Protein AF-A0A2N2M636-F1 (afdb_monomer)

Structure (mmCIF, N/CA/C/O backbone):
data_AF-A0A2N2M636-F1
#
_entry.id   AF-A0A2N2M636-F1
#
loop_
_atom_site.group_PDB
_atom_site.id
_atom_site.type_symbol
_atom_site.label_atom_id
_atom_site.label_alt_id
_atom_site.label_comp_id
_atom_site.label_asym_id
_atom_site.label_entity_id
_atom_site.label_seq_id
_atom_site.pdbx_PDB_ins_code
_atom_site.Cartn_x
_atom_site.Cartn_y
_atom_site.Cartn_z
_atom_site.occupancy
_atom_site.B_iso_or_equiv
_atom_site.auth_seq_id
_atom_site.auth_comp_id
_atom_site.auth_asym_id
_atom_site.auth_atom_id
_atom_site.pdbx_PDB_model_num
ATOM 1 N N . MET A 1 1 ? 32.074 10.526 -35.998 1.00 48.22 1 MET A N 1
ATOM 2 C CA . MET A 1 1 ? 30.839 9.702 -35.978 1.00 48.22 1 MET A CA 1
ATOM 3 C C . MET A 1 1 ? 30.693 8.798 -34.747 1.00 48.22 1 MET A C 1
ATOM 5 O O . MET A 1 1 ? 29.580 8.372 -34.497 1.00 48.22 1 MET A O 1
ATOM 9 N N . GLN A 1 2 ? 31.734 8.527 -33.945 1.00 46.09 2 GLN A N 1
ATOM 10 C CA . GLN A 1 2 ? 31.610 7.612 -32.794 1.00 46.09 2 GLN A CA 1
ATOM 11 C C . GLN A 1 2 ? 30.911 8.206 -31.555 1.00 46.09 2 GLN A C 1
ATOM 13 O O . GLN A 1 2 ? 30.171 7.500 -30.879 1.00 46.09 2 GLN A O 1
ATOM 18 N N . ILE A 1 3 ? 31.059 9.510 -31.294 1.00 54.12 3 ILE A N 1
ATOM 19 C CA . ILE A 1 3 ? 30.469 10.174 -30.113 1.00 54.12 3 ILE A CA 1
ATOM 20 C C . ILE A 1 3 ? 28.929 10.144 -30.138 1.00 54.12 3 ILE A C 1
ATOM 22 O O . ILE A 1 3 ? 28.299 9.946 -29.102 1.00 54.12 3 ILE A O 1
ATOM 26 N N . LYS A 1 4 ? 28.312 10.258 -31.325 1.00 50.38 4 LYS A N 1
ATOM 27 C CA . LYS A 1 4 ? 26.848 10.180 -31.482 1.00 50.38 4 LYS A CA 1
ATOM 28 C C . LYS A 1 4 ? 26.277 8.828 -31.033 1.00 50.38 4 LYS A C 1
ATOM 30 O O . LYS A 1 4 ? 25.203 8.802 -30.443 1.00 50.38 4 LYS A O 1
ATOM 35 N N . ASN A 1 5 ? 27.004 7.731 -31.254 1.00 52.25 5 ASN A N 1
ATOM 36 C CA . ASN A 1 5 ? 26.542 6.389 -30.890 1.00 52.25 5 ASN A CA 1
ATOM 37 C C . ASN A 1 5 ? 26.665 6.123 -29.380 1.00 52.25 5 ASN A C 1
ATOM 39 O O . ASN A 1 5 ? 25.846 5.400 -28.822 1.00 52.25 5 ASN A O 1
ATOM 43 N N . ILE A 1 6 ? 27.641 6.746 -28.707 1.00 56.00 6 ILE A N 1
ATOM 44 C CA . ILE A 1 6 ? 27.835 6.624 -27.252 1.00 56.00 6 ILE A CA 1
ATOM 45 C C . ILE A 1 6 ? 26.725 7.364 -26.493 1.00 56.00 6 ILE A C 1
ATOM 47 O O . ILE A 1 6 ? 26.160 6.823 -25.546 1.00 56.00 6 ILE A O 1
ATOM 51 N N . ILE A 1 7 ? 26.357 8.569 -26.939 1.00 56.50 7 ILE A N 1
ATOM 52 C CA . ILE A 1 7 ? 25.281 9.356 -26.310 1.00 56.50 7 ILE A CA 1
ATOM 53 C C . ILE A 1 7 ? 23.932 8.634 -26.438 1.00 56.50 7 ILE A C 1
ATOM 55 O O . ILE A 1 7 ? 23.158 8.596 -25.482 1.00 56.50 7 ILE A O 1
ATOM 59 N N . LEU A 1 8 ? 23.675 8.009 -27.592 1.00 53.75 8 LEU A N 1
ATOM 60 C CA . LEU A 1 8 ? 22.457 7.231 -27.817 1.00 53.75 8 LEU A CA 1
ATOM 61 C C . LEU A 1 8 ? 22.380 6.009 -26.885 1.00 53.75 8 LEU A C 1
ATOM 63 O O . LEU A 1 8 ? 21.320 5.726 -26.339 1.00 53.75 8 LEU A O 1
ATOM 67 N N . ALA A 1 9 ? 23.504 5.324 -26.647 1.00 53.22 9 ALA A N 1
ATOM 68 C CA . ALA A 1 9 ? 23.556 4.175 -25.744 1.00 53.22 9 ALA A CA 1
ATOM 69 C C . ALA A 1 9 ? 23.301 4.563 -24.276 1.00 53.22 9 ALA A C 1
ATOM 71 O O . ALA A 1 9 ? 22.575 3.860 -23.578 1.00 53.22 9 ALA A O 1
ATOM 72 N N . ILE A 1 10 ? 23.829 5.702 -23.813 1.00 54.31 10 ILE A N 1
ATOM 73 C CA . ILE A 1 10 ? 23.616 6.184 -22.436 1.00 54.31 10 ILE A CA 1
ATOM 74 C C . ILE A 1 10 ? 22.138 6.531 -22.198 1.00 54.31 10 ILE A C 1
ATOM 76 O O . ILE A 1 10 ? 21.593 6.194 -21.148 1.00 54.31 10 ILE A O 1
ATOM 80 N N . PHE A 1 11 ? 21.467 7.126 -23.189 1.00 50.88 11 PHE A N 1
ATOM 81 C CA . PHE A 1 11 ? 20.037 7.447 -23.111 1.00 50.88 11 PHE A CA 1
ATOM 82 C C . PHE A 1 11 ? 19.135 6.206 -23.032 1.00 50.88 11 PHE A C 1
ATOM 84 O O . PHE A 1 11 ? 18.064 6.265 -22.441 1.00 50.88 11 PHE A O 1
ATOM 91 N N . ILE A 1 12 ? 19.551 5.073 -23.604 1.00 49.81 12 ILE A N 1
ATOM 92 C CA . ILE A 1 12 ? 18.768 3.827 -23.559 1.00 49.81 12 ILE A CA 1
ATOM 93 C C . ILE A 1 12 ? 18.891 3.154 -22.182 1.00 49.81 12 ILE A C 1
ATOM 95 O O . ILE A 1 12 ? 17.930 2.557 -21.697 1.00 49.81 12 ILE A O 1
ATOM 99 N N . VAL A 1 13 ? 20.044 3.280 -21.514 1.00 50.84 13 VAL A N 1
ATOM 100 C CA . VAL A 1 13 ? 20.283 2.659 -20.198 1.00 50.84 13 VAL A CA 1
ATOM 101 C C . VAL A 1 13 ? 19.556 3.403 -19.069 1.00 50.84 13 VAL A C 1
ATOM 103 O O . VAL A 1 13 ? 19.111 2.773 -18.111 1.00 50.84 13 VAL A O 1
ATOM 106 N N . THR A 1 14 ? 19.367 4.721 -19.181 1.00 48.72 14 THR A N 1
ATOM 107 C CA . THR A 1 14 ? 18.682 5.518 -18.146 1.00 48.72 14 THR A CA 1
ATOM 108 C C . THR A 1 14 ? 17.166 5.305 -18.101 1.00 48.72 14 THR A C 1
ATOM 110 O O . THR A 1 14 ? 16.564 5.489 -17.046 1.00 48.72 14 THR A O 1
ATOM 113 N N . VAL A 1 15 ? 16.537 4.859 -19.194 1.00 48.41 15 VAL A N 1
ATOM 114 C CA . VAL A 1 15 ? 15.072 4.668 -19.269 1.00 48.41 15 VAL A CA 1
ATOM 115 C C . VAL A 1 15 ? 14.598 3.387 -18.554 1.00 48.41 15 VAL A C 1
ATOM 117 O O . VAL A 1 15 ? 13.416 3.246 -18.256 1.00 48.41 15 VAL A O 1
ATOM 120 N N . LEU A 1 16 ? 15.499 2.457 -18.213 1.00 49.41 16 LEU A N 1
ATOM 121 C CA . LEU A 1 16 ? 15.142 1.122 -17.699 1.00 49.41 16 LEU A CA 1
ATOM 122 C C . LEU A 1 16 ? 15.233 0.947 -16.174 1.00 49.41 16 LEU A C 1
ATOM 124 O O . LEU A 1 16 ? 15.007 -0.157 -15.674 1.00 49.41 16 LEU A O 1
ATOM 128 N N . VAL A 1 17 ? 15.550 1.998 -15.414 1.00 52.66 17 VAL A N 1
ATOM 129 C CA . VAL A 1 17 ? 15.716 1.898 -13.952 1.00 52.66 17 VAL A CA 1
ATOM 130 C C . VAL A 1 17 ? 14.880 2.952 -13.228 1.00 52.66 17 VAL A C 1
ATOM 132 O O . VAL A 1 17 ? 15.373 3.710 -12.402 1.00 52.66 17 VAL A O 1
ATOM 135 N N . GLY A 1 18 ? 13.580 3.004 -13.515 1.00 58.69 18 GLY A N 1
ATOM 136 C CA . GLY A 1 18 ? 12.647 3.557 -12.535 1.00 58.69 18 GLY A CA 1
ATOM 137 C C . GLY A 1 18 ? 12.516 2.550 -11.395 1.00 58.69 18 GLY A C 1
ATOM 138 O O . GLY A 1 18 ? 12.230 1.389 -11.661 1.00 58.69 18 GLY A O 1
ATOM 139 N N . CYS A 1 19 ? 12.733 2.927 -10.139 1.00 67.56 19 CYS A N 1
ATOM 140 C CA . CYS A 1 19 ? 12.278 2.121 -9.002 1.00 67.56 19 CYS A CA 1
ATOM 141 C C . CYS A 1 19 ? 10.856 2.569 -8.654 1.00 67.56 19 CYS A C 1
ATOM 143 O O . CYS A 1 19 ? 10.612 3.763 -8.503 1.00 67.56 19 CYS A O 1
ATOM 145 N N . ALA A 1 20 ? 9.918 1.629 -8.556 1.00 71.56 20 ALA A N 1
ATOM 146 C CA . ALA A 1 20 ? 8.584 1.901 -8.039 1.00 71.56 20 ALA A CA 1
ATOM 147 C C . ALA A 1 20 ? 8.587 1.633 -6.535 1.00 71.56 20 ALA A C 1
ATOM 149 O O . ALA A 1 20 ? 9.089 0.600 -6.079 1.00 71.56 20 ALA A O 1
ATOM 150 N N . HIS A 1 21 ? 8.029 2.570 -5.777 1.00 79.25 21 HIS A N 1
ATOM 151 C CA . HIS A 1 21 ? 7.848 2.456 -4.338 1.00 79.25 21 HIS A CA 1
ATOM 152 C C . HIS A 1 21 ? 6.401 2.812 -4.006 1.00 79.25 21 HIS A C 1
ATOM 154 O O . HIS A 1 21 ? 5.930 3.898 -4.339 1.00 79.25 21 HIS A O 1
ATOM 1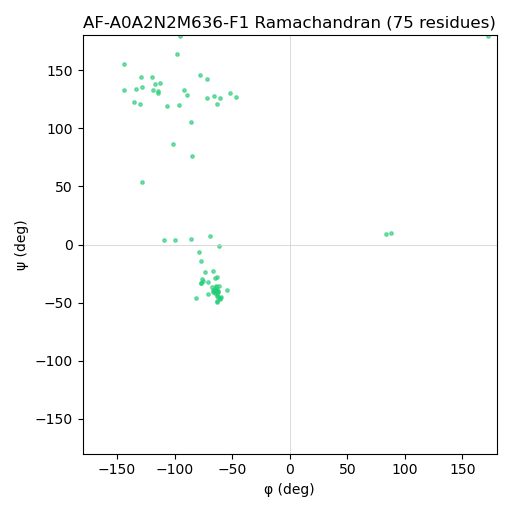60 N N . TYR A 1 22 ? 5.690 1.866 -3.404 1.00 81.31 22 TYR A N 1
ATOM 161 C CA . TYR A 1 22 ? 4.335 2.032 -2.903 1.00 81.31 22 TYR A CA 1
ATOM 162 C C . TYR A 1 22 ? 4.377 1.895 -1.392 1.00 81.31 22 TYR A C 1
ATOM 164 O O . TYR A 1 22 ? 4.924 0.923 -0.874 1.00 81.31 22 TYR A O 1
ATOM 172 N N . LYS A 1 23 ? 3.779 2.844 -0.678 1.00 84.88 23 LYS A N 1
ATOM 173 C CA . LYS A 1 23 ? 3.673 2.801 0.776 1.00 84.88 23 LYS A CA 1
ATOM 174 C C .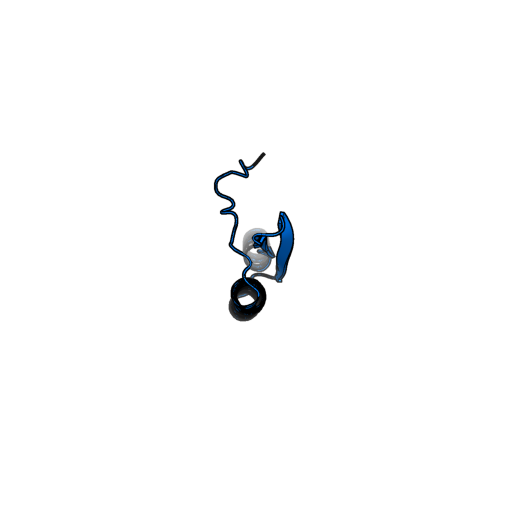 LYS A 1 23 ? 2.347 3.389 1.212 1.00 84.88 23 LYS A C 1
ATOM 176 O O . LYS A 1 23 ? 1.965 4.466 0.764 1.00 84.88 23 LYS A O 1
ATOM 181 N N . THR A 1 24 ? 1.661 2.697 2.106 1.00 85.88 24 THR A N 1
ATOM 182 C CA . THR A 1 24 ? 0.485 3.219 2.793 1.00 85.88 24 THR A CA 1
ATOM 183 C C . THR A 1 24 ? 0.460 2.717 4.225 1.00 85.88 24 THR A C 1
ATOM 185 O O . THR A 1 24 ? 1.047 1.685 4.556 1.00 85.88 24 THR A O 1
ATOM 188 N N . THR A 1 25 ? -0.207 3.472 5.085 1.00 88.50 25 THR A N 1
ATOM 189 C CA . THR A 1 25 ? -0.470 3.065 6.461 1.00 88.50 25 THR A CA 1
ATOM 190 C C . THR A 1 25 ? -1.970 2.853 6.601 1.00 88.50 25 THR A C 1
ATOM 192 O O . THR A 1 25 ? -2.771 3.624 6.072 1.00 88.50 25 THR A O 1
ATOM 195 N N . LEU A 1 26 ? -2.360 1.803 7.308 1.00 88.62 26 LEU A N 1
ATOM 196 C CA . LEU A 1 26 ? -3.736 1.540 7.681 1.00 88.62 26 LEU A CA 1
ATOM 197 C C . LEU A 1 26 ? -3.854 1.514 9.200 1.00 88.62 26 LEU A C 1
ATOM 199 O O . LEU A 1 26 ? -2.940 1.062 9.887 1.00 88.62 26 LEU A O 1
ATOM 203 N N . ILE A 1 27 ? -4.973 2.012 9.719 1.00 89.50 27 ILE A N 1
ATOM 204 C CA . ILE A 1 27 ? -5.251 2.089 11.155 1.00 89.50 27 ILE A CA 1
ATOM 205 C C . ILE A 1 27 ? -6.614 1.455 11.434 1.00 89.50 27 ILE A C 1
ATOM 207 O O . ILE A 1 27 ? -7.567 1.698 10.690 1.00 89.50 27 ILE A O 1
ATOM 211 N N . ASN A 1 28 ? -6.716 0.628 12.473 1.00 89.62 28 ASN A N 1
ATOM 212 C CA . ASN A 1 28 ? -7.990 0.047 12.907 1.00 89.62 28 ASN A CA 1
ATOM 213 C C . ASN A 1 28 ? -8.648 0.856 14.043 1.00 89.62 28 ASN A C 1
ATOM 215 O O . ASN A 1 28 ? -8.130 1.876 14.498 1.00 89.62 28 ASN A O 1
ATOM 219 N N . ALA A 1 29 ? -9.818 0.408 14.502 1.00 86.69 29 ALA A N 1
ATOM 220 C CA . ALA A 1 29 ? -10.565 1.075 15.571 1.00 86.69 29 ALA A CA 1
ATOM 221 C C . ALA A 1 29 ? -9.863 1.018 16.943 1.00 86.69 29 ALA A C 1
ATOM 223 O O . ALA A 1 29 ? -10.114 1.881 17.780 1.00 86.69 29 ALA A O 1
ATOM 224 N N . GLN A 1 30 ? -8.974 0.042 17.165 1.00 89.12 30 GLN A N 1
ATOM 225 C CA . GLN A 1 30 ? -8.132 -0.047 18.363 1.00 89.12 30 GLN A CA 1
ATOM 226 C C . GLN A 1 30 ? -6.912 0.892 18.318 1.00 89.12 30 GLN A C 1
ATOM 228 O O . GLN A 1 30 ? -6.200 1.016 19.313 1.00 89.12 30 GLN A O 1
ATOM 233 N N . GLY A 1 31 ? -6.663 1.566 17.190 1.00 85.56 31 GLY A N 1
ATOM 234 C CA . GLY A 1 31 ? -5.496 2.429 17.000 1.00 85.56 31 GLY A CA 1
ATOM 235 C C . GLY A 1 31 ? -4.225 1.680 16.583 1.00 85.56 31 GLY A C 1
ATOM 236 O O . GLY A 1 31 ? -3.152 2.286 16.528 1.00 85.56 31 GLY A O 1
ATOM 237 N N . GLU A 1 32 ? -4.325 0.391 16.259 1.00 89.12 32 GLU A N 1
ATOM 238 C CA . GLU A 1 32 ? -3.213 -0.399 15.733 1.00 89.12 32 GLU A CA 1
ATOM 239 C C . GLU A 1 32 ? -2.904 0.029 14.299 1.00 89.12 32 GLU A C 1
ATOM 241 O O . GLU A 1 32 ? -3.808 0.326 13.513 1.00 89.12 32 GLU A O 1
ATOM 246 N N . LYS A 1 33 ? -1.614 0.058 13.954 1.00 89.06 33 LYS A N 1
ATOM 247 C CA . LYS A 1 33 ? -1.128 0.520 12.653 1.00 89.06 33 LYS A CA 1
ATOM 248 C C . LYS A 1 33 ? -0.500 -0.631 11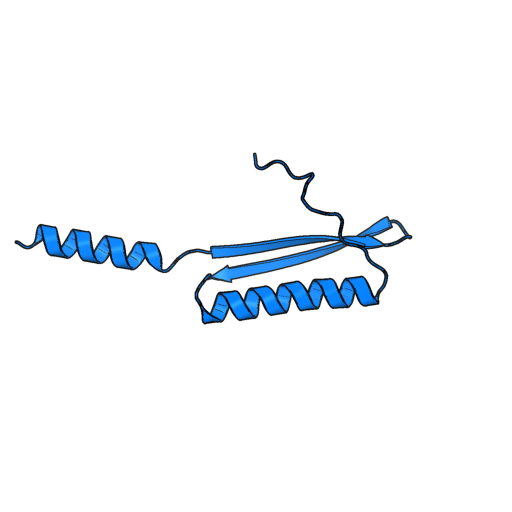.885 1.00 89.06 33 LYS A C 1
ATOM 250 O O . LYS A 1 33 ? 0.365 -1.325 12.409 1.00 89.06 33 LYS A O 1
ATOM 255 N N . VAL A 1 34 ? -0.875 -0.766 10.621 1.00 87.81 34 VAL A N 1
ATOM 256 C CA . VAL A 1 34 ? -0.253 -1.682 9.664 1.00 87.81 34 VAL A CA 1
ATOM 257 C C . VAL A 1 34 ? 0.314 -0.859 8.521 1.00 87.81 34 VAL A C 1
ATOM 259 O O . VAL A 1 34 ? -0.351 0.030 7.998 1.00 87.81 34 VAL A O 1
ATOM 262 N N . ILE A 1 35 ? 1.554 -1.139 8.135 1.00 89.25 35 ILE A N 1
ATOM 263 C CA . ILE A 1 35 ? 2.210 -0.477 7.009 1.00 89.25 35 ILE A CA 1
ATOM 264 C C . ILE A 1 35 ? 2.274 -1.482 5.865 1.00 89.25 35 ILE A C 1
ATOM 266 O O . ILE A 1 35 ? 2.895 -2.533 5.996 1.00 89.25 35 ILE A O 1
ATOM 270 N N . CYS A 1 36 ? 1.640 -1.143 4.747 1.00 85.56 36 CYS A N 1
ATOM 271 C CA . CYS A 1 36 ? 1.791 -1.870 3.496 1.00 85.56 36 CYS A CA 1
ATOM 272 C C . CYS A 1 36 ? 2.837 -1.148 2.653 1.00 85.56 36 CYS A C 1
ATOM 274 O O . CYS A 1 36 ? 2.663 0.026 2.330 1.00 85.56 36 CYS A O 1
ATOM 276 N N . GLU A 1 37 ? 3.925 -1.834 2.313 1.00 84.44 37 GLU A N 1
ATOM 277 C CA . GLU A 1 37 ? 5.019 -1.289 1.511 1.00 84.44 37 GLU A CA 1
ATOM 278 C C . GLU A 1 37 ? 5.414 -2.295 0.424 1.00 84.44 37 GLU A C 1
ATOM 280 O O . GLU A 1 37 ? 5.550 -3.487 0.694 1.00 84.44 37 GLU A O 1
ATOM 285 N N . ALA A 1 38 ? 5.581 -1.820 -0.807 1.00 81.75 38 ALA A N 1
ATOM 286 C CA . ALA A 1 38 ? 6.081 -2.607 -1.926 1.00 81.75 38 ALA A CA 1
ATOM 287 C C . ALA A 1 38 ? 7.118 -1.785 -2.689 1.00 81.75 38 ALA A C 1
ATOM 289 O O . ALA A 1 38 ? 6.829 -0.686 -3.162 1.00 81.75 38 ALA A O 1
ATOM 290 N N . ASN A 1 39 ? 8.329 -2.320 -2.820 1.00 78.69 39 ASN A N 1
ATOM 291 C CA . ASN A 1 39 ? 9.429 -1.666 -3.512 1.00 78.69 39 ASN A CA 1
ATOM 292 C C . ASN A 1 39 ? 10.056 -2.604 -4.547 1.00 78.69 39 ASN A C 1
ATOM 294 O O . ASN A 1 39 ? 10.131 -3.817 -4.364 1.00 78.69 39 ASN A O 1
ATOM 298 N N . GLY A 1 40 ? 10.484 -2.056 -5.678 1.00 73.69 40 GLY A N 1
ATOM 299 C CA . GLY A 1 40 ? 11.169 -2.856 -6.685 1.00 73.69 40 GLY A CA 1
ATOM 300 C C . GLY A 1 40 ? 11.415 -2.111 -7.986 1.00 73.69 40 GLY A C 1
ATOM 301 O O . GLY A 1 40 ? 11.054 -0.946 -8.148 1.00 73.69 40 GLY A O 1
ATOM 302 N N . LYS A 1 41 ? 12.052 -2.794 -8.940 1.00 68.38 41 LYS A N 1
ATOM 303 C CA . LYS A 1 41 ? 12.289 -2.229 -10.273 1.00 68.38 41 LYS A CA 1
ATOM 304 C C . LYS A 1 41 ? 10.954 -2.030 -10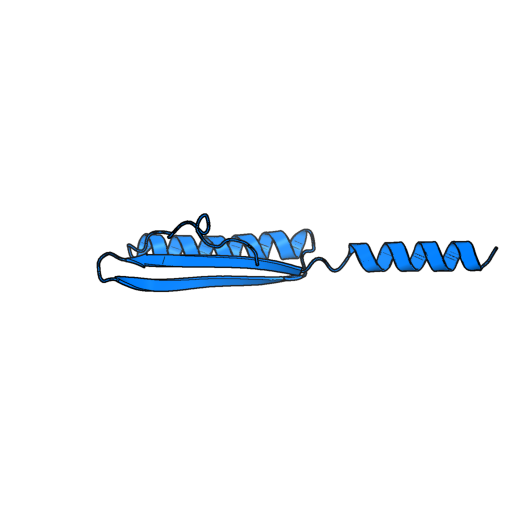.993 1.00 68.38 41 LYS A C 1
ATOM 306 O O . LYS A 1 41 ? 10.169 -2.966 -11.113 1.00 68.38 41 LYS A O 1
ATOM 311 N N . SER A 1 42 ? 10.722 -0.831 -11.504 1.00 62.06 42 SER A N 1
ATOM 312 C CA . SER A 1 42 ? 9.571 -0.439 -12.318 1.00 62.06 42 SER A CA 1
ATOM 313 C C . SER A 1 42 ? 9.842 -0.783 -13.786 1.00 62.06 42 SER A C 1
ATOM 315 O O . SER A 1 42 ? 10.206 0.061 -14.599 1.00 62.06 42 SER A O 1
ATOM 317 N N . GLY A 1 43 ? 9.738 -2.068 -14.113 1.00 62.41 43 GLY A N 1
ATOM 318 C CA . GLY A 1 43 ? 9.540 -2.547 -15.481 1.00 62.41 43 GLY A CA 1
ATOM 319 C C . GLY A 1 43 ? 8.056 -2.842 -15.706 1.00 62.41 43 GLY A C 1
ATOM 320 O O . GLY A 1 43 ? 7.307 -2.977 -14.744 1.00 62.41 43 GLY A O 1
ATOM 321 N N . ALA A 1 44 ? 7.605 -2.982 -16.956 1.00 59.69 44 ALA A N 1
ATOM 322 C CA . ALA A 1 44 ? 6.182 -3.205 -17.257 1.00 59.69 44 ALA A CA 1
ATOM 323 C C . ALA A 1 44 ? 5.580 -4.423 -16.517 1.00 59.69 44 ALA 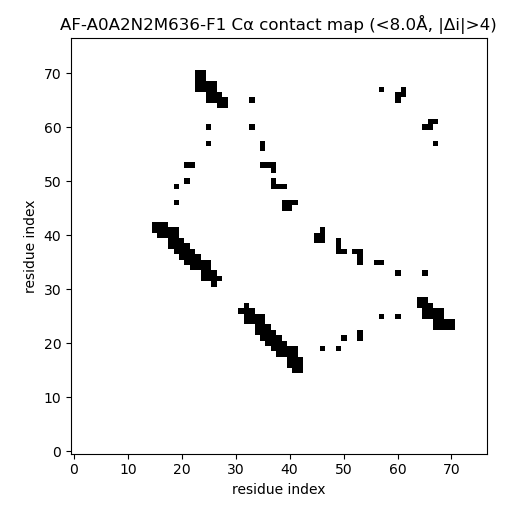A C 1
ATOM 325 O O . ALA A 1 44 ? 4.463 -4.360 -16.011 1.00 59.69 44 ALA A O 1
ATOM 326 N N . ILE A 1 45 ? 6.348 -5.511 -16.400 1.00 61.47 45 ILE A N 1
ATOM 327 C CA . ILE A 1 45 ? 5.926 -6.750 -15.727 1.00 61.47 45 ILE A CA 1
ATOM 328 C C . ILE A 1 45 ? 6.087 -6.632 -14.205 1.00 61.47 45 ILE A C 1
ATOM 330 O O . ILE A 1 45 ? 5.183 -6.961 -13.440 1.00 61.47 45 ILE A O 1
ATOM 334 N N . SER A 1 46 ? 7.233 -6.128 -13.744 1.00 67.75 46 SER A N 1
ATOM 335 C CA . SER A 1 46 ? 7.524 -6.026 -12.313 1.00 67.75 46 SER A CA 1
ATOM 336 C C . SER A 1 46 ? 6.686 -4.950 -11.619 1.00 67.75 46 SER A C 1
ATOM 338 O O . SER A 1 46 ? 6.276 -5.156 -10.484 1.00 67.75 46 SER A O 1
ATOM 340 N N . GLY A 1 47 ? 6.338 -3.858 -12.302 1.00 72.19 47 GLY A N 1
ATOM 341 C CA . GLY A 1 47 ? 5.418 -2.833 -11.806 1.00 72.19 47 GLY A CA 1
ATOM 342 C C . GLY A 1 47 ? 4.001 -3.366 -11.576 1.00 72.19 47 GLY A C 1
ATOM 343 O O . GLY A 1 47 ? 3.389 -3.047 -10.559 1.00 72.19 47 GLY A O 1
ATOM 344 N N . TYR A 1 48 ? 3.502 -4.236 -12.464 1.00 74.62 48 TYR A N 1
ATOM 345 C CA . TYR A 1 48 ? 2.194 -4.880 -12.295 1.00 74.62 48 TYR A CA 1
ATOM 346 C C . TYR A 1 48 ? 2.154 -5.767 -11.044 1.00 74.62 48 TYR A C 1
ATOM 348 O O . TYR A 1 48 ? 1.262 -5.614 -10.210 1.00 74.62 48 TYR A O 1
ATOM 356 N N . HIS A 1 49 ? 3.151 -6.638 -10.866 1.00 78.06 49 HIS A N 1
ATOM 357 C CA . HIS A 1 49 ? 3.226 -7.508 -9.688 1.00 78.06 49 HIS A CA 1
ATOM 358 C C . HIS A 1 49 ? 3.485 -6.738 -8.389 1.00 78.06 49 HIS A C 1
ATOM 360 O O . HIS A 1 49 ? 2.907 -7.080 -7.359 1.00 78.06 49 HIS A O 1
ATOM 366 N N . LEU A 1 50 ? 4.293 -5.671 -8.430 1.00 80.81 50 LEU A N 1
ATOM 367 C CA . LEU A 1 50 ? 4.491 -4.778 -7.284 1.00 80.81 50 LEU A CA 1
ATOM 368 C C . LEU A 1 50 ? 3.171 -4.146 -6.846 1.00 80.81 50 LEU A C 1
ATOM 370 O O . LEU A 1 50 ? 2.852 -4.141 -5.657 1.00 80.81 50 LEU A O 1
ATOM 374 N N . ARG A 1 51 ? 2.374 -3.670 -7.808 1.00 82.81 51 ARG A N 1
ATOM 375 C CA . ARG A 1 51 ? 1.067 -3.079 -7.526 1.00 82.81 51 ARG A CA 1
ATOM 376 C C . ARG A 1 51 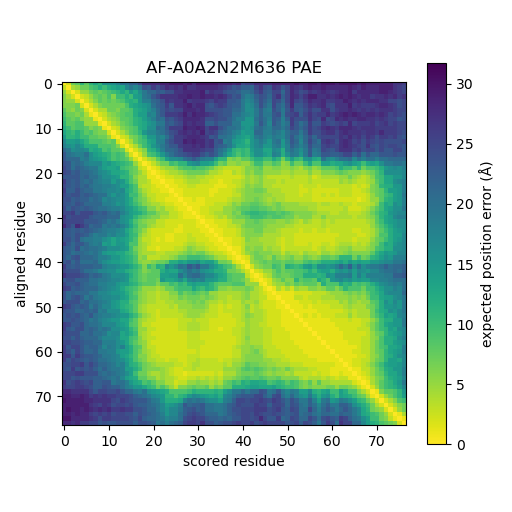? 0.075 -4.111 -6.995 1.00 82.81 51 ARG A C 1
ATOM 378 O O . ARG A 1 51 ? -0.614 -3.823 -6.025 1.00 82.81 51 ARG A O 1
ATOM 385 N N . GLN A 1 52 ? 0.056 -5.321 -7.554 1.00 86.38 52 GLN A N 1
ATOM 386 C CA . GLN A 1 52 ? -0.777 -6.411 -7.035 1.00 86.38 52 GLN A CA 1
ATOM 387 C C . GLN A 1 52 ? -0.405 -6.808 -5.604 1.00 86.38 52 GLN A C 1
ATOM 389 O O . GLN A 1 52 ? -1.293 -6.970 -4.773 1.00 86.38 52 GLN A O 1
ATOM 394 N N . GLY A 1 53 ? 0.888 -6.948 -5.295 1.00 85.81 53 GLY A N 1
ATOM 395 C CA . GLY A 1 53 ? 1.346 -7.262 -3.939 1.00 85.81 53 GLY A CA 1
ATOM 396 C C . GLY A 1 53 ? 0.965 -6.170 -2.937 1.00 85.81 53 GLY A C 1
ATOM 397 O O . GLY A 1 53 ? 0.493 -6.464 -1.838 1.00 85.81 53 GLY A O 1
ATOM 398 N N . PHE A 1 54 ? 1.089 -4.906 -3.347 1.00 88.00 54 PHE A N 1
ATOM 399 C CA . PHE A 1 54 ? 0.660 -3.757 -2.555 1.00 88.00 54 PHE A CA 1
ATOM 400 C C . PHE A 1 54 ? -0.857 -3.751 -2.300 1.00 88.00 54 PHE A C 1
ATOM 402 O O . PHE A 1 54 ? -1.293 -3.635 -1.153 1.00 88.00 54 PHE A O 1
ATOM 409 N N . GLU A 1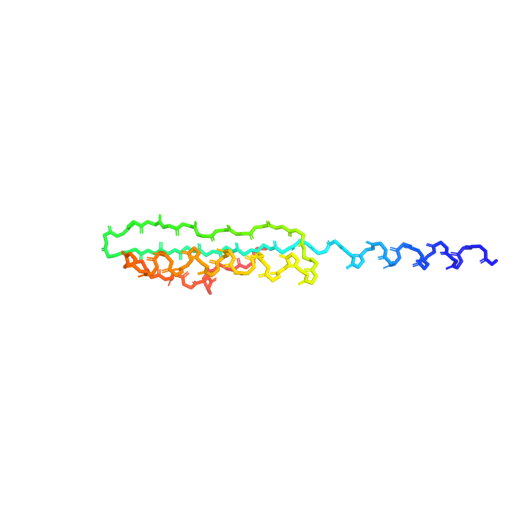 55 ? -1.667 -3.942 -3.344 1.00 89.00 55 GLU A N 1
ATOM 410 C CA . GLU A 1 55 ? -3.129 -4.020 -3.236 1.00 89.00 55 GLU A CA 1
ATOM 411 C C . GLU A 1 55 ? -3.581 -5.228 -2.400 1.00 89.00 55 GLU A C 1
ATOM 413 O O . GLU A 1 55 ? -4.518 -5.111 -1.612 1.00 89.00 55 GLU A O 1
ATOM 418 N N . ALA A 1 56 ? -2.895 -6.371 -2.500 1.00 91.31 56 ALA A N 1
ATOM 419 C CA . ALA A 1 56 ? -3.175 -7.550 -1.682 1.00 91.31 56 ALA A CA 1
ATOM 420 C C . ALA A 1 56 ? -2.949 -7.277 -0.187 1.00 91.31 56 ALA A C 1
ATOM 422 O O . ALA A 1 56 ? -3.791 -7.651 0.631 1.00 91.31 56 ALA A O 1
ATOM 423 N N . CYS A 1 57 ? -1.869 -6.572 0.169 1.00 88.56 57 CYS A N 1
ATOM 424 C CA . CYS A 1 57 ? -1.623 -6.146 1.548 1.00 88.56 57 CYS A CA 1
ATOM 425 C C . CYS A 1 57 ? -2.743 -5.228 2.060 1.00 88.56 57 CYS A C 1
ATOM 427 O O . CYS A 1 57 ? -3.292 -5.460 3.139 1.00 88.56 57 CYS A O 1
ATOM 429 N N . ILE A 1 58 ? -3.136 -4.228 1.263 1.00 90.94 58 ILE A N 1
ATOM 430 C CA . ILE A 1 58 ? -4.226 -3.304 1.610 1.00 90.94 58 ILE A CA 1
ATOM 431 C C . ILE A 1 58 ? -5.540 -4.059 1.806 1.00 90.94 58 ILE A C 1
ATOM 433 O O . ILE A 1 58 ? -6.246 -3.817 2.783 1.00 90.94 58 ILE A O 1
ATOM 437 N N . ASN A 1 59 ? -5.876 -4.975 0.900 1.00 92.19 59 ASN A N 1
ATOM 438 C CA . ASN A 1 59 ? -7.116 -5.742 0.967 1.00 92.19 59 ASN A CA 1
ATOM 439 C C . ASN A 1 59 ? -7.144 -6.679 2.177 1.00 92.19 59 ASN A C 1
ATOM 441 O O . ASN A 1 59 ? -8.172 -6.764 2.847 1.00 9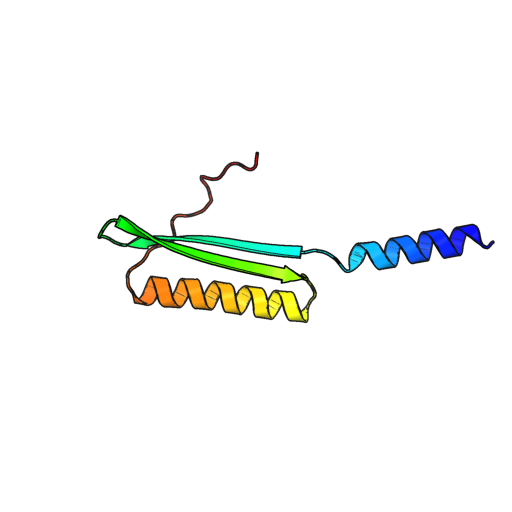2.19 59 ASN A O 1
ATOM 445 N N . ALA A 1 60 ? -6.021 -7.325 2.505 1.00 91.44 60 ALA A N 1
ATOM 446 C CA . ALA A 1 60 ? -5.903 -8.146 3.707 1.00 91.44 60 ALA A CA 1
ATOM 447 C C . ALA A 1 60 ? -6.083 -7.308 4.982 1.00 91.44 60 ALA A C 1
ATOM 449 O O . ALA A 1 60 ? -6.841 -7.691 5.872 1.00 91.44 60 ALA A O 1
ATOM 450 N N . ALA A 1 61 ? -5.455 -6.132 5.048 1.00 89.69 61 ALA A N 1
ATOM 451 C CA . ALA A 1 61 ? -5.614 -5.215 6.172 1.00 89.69 61 ALA A CA 1
ATOM 452 C C . ALA A 1 61 ? -7.058 -4.678 6.271 1.00 89.69 61 ALA A C 1
ATOM 454 O O . ALA A 1 61 ? -7.643 -4.664 7.353 1.00 89.69 61 ALA A O 1
ATOM 455 N N . LYS A 1 62 ? -7.691 -4.321 5.147 1.00 89.88 62 LYS A N 1
ATOM 456 C CA . LYS A 1 62 ? -9.106 -3.908 5.110 1.00 89.88 62 LYS A CA 1
ATOM 457 C C . LYS A 1 62 ? -10.052 -5.017 5.565 1.00 89.88 62 LYS A C 1
ATOM 459 O O . LYS A 1 62 ? -10.984 -4.735 6.315 1.00 89.88 62 LYS A O 1
ATOM 464 N N . ALA A 1 63 ? -9.796 -6.268 5.181 1.00 91.94 63 ALA A N 1
ATOM 465 C CA . ALA A 1 63 ? -10.571 -7.424 5.637 1.00 91.94 63 ALA A CA 1
ATOM 466 C C . ALA A 1 63 ? -10.475 -7.641 7.158 1.00 91.94 63 ALA A C 1
ATOM 468 O O . ALA A 1 63 ? -11.416 -8.138 7.768 1.00 91.94 63 ALA A O 1
ATOM 469 N N . GLN A 1 64 ? -9.371 -7.215 7.778 1.00 89.12 64 GLN A N 1
ATOM 470 C CA . GLN A 1 64 ? -9.176 -7.232 9.231 1.00 89.12 64 GLN A CA 1
ATOM 471 C C . GLN A 1 64 ? -9.730 -5.981 9.942 1.00 89.12 64 GLN A C 1
ATOM 473 O O . GLN A 1 64 ? -9.568 -5.832 11.149 1.00 89.12 64 GLN A O 1
ATOM 478 N N . GLY A 1 65 ? -10.394 -5.073 9.218 1.00 89.50 65 GLY A N 1
ATOM 479 C CA . GLY A 1 65 ? -10.998 -3.868 9.789 1.00 89.50 65 GLY A CA 1
ATOM 480 C C . GLY A 1 65 ? -10.066 -2.656 9.872 1.00 89.50 65 GLY A C 1
ATOM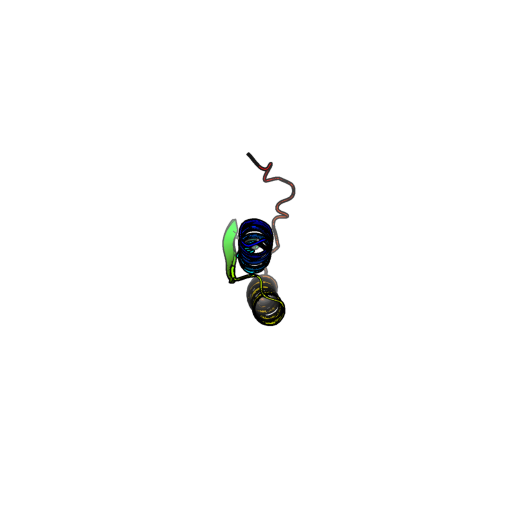 481 O O . GLY A 1 65 ? -10.437 -1.647 10.478 1.00 89.50 65 GLY A O 1
ATOM 482 N N . PHE A 1 66 ? -8.883 -2.707 9.251 1.00 90.75 66 PHE A N 1
ATOM 483 C CA . PHE A 1 66 ? -8.020 -1.535 9.111 1.00 90.75 66 PHE A CA 1
ATOM 484 C C . PHE A 1 66 ? -8.520 -0.618 7.986 1.00 90.75 66 PHE A C 1
ATOM 486 O O . PHE A 1 66 ? -9.027 -1.066 6.957 1.00 90.75 66 PHE A O 1
ATOM 493 N N . LYS A 1 67 ? -8.351 0.692 8.155 1.00 87.38 67 LYS A N 1
ATOM 494 C CA . LYS A 1 67 ? -8.717 1.710 7.161 1.00 87.38 67 LYS A CA 1
ATOM 495 C C . LYS A 1 67 ? -7.475 2.454 6.708 1.00 87.38 67 LYS A C 1
ATOM 497 O O . LYS A 1 67 ? -6.635 2.796 7.534 1.00 87.38 67 LYS A O 1
ATOM 502 N N . GLU A 1 68 ? -7.364 2.714 5.407 1.00 78.19 68 GLU A N 1
ATOM 503 C CA . GLU A 1 68 ? -6.272 3.533 4.876 1.00 78.19 68 GLU A CA 1
ATOM 504 C C . GLU A 1 68 ? -6.329 4.932 5.482 1.00 78.19 68 GLU A C 1
ATOM 506 O O . GLU A 1 68 ? -7.343 5.627 5.388 1.00 78.19 68 GLU A O 1
ATOM 511 N N . VAL A 1 69 ? -5.215 5.357 6.071 1.00 78.25 69 VAL A N 1
ATOM 512 C CA . VAL A 1 69 ? -4.982 6.773 6.326 1.00 78.25 69 VAL A CA 1
ATOM 513 C C . VAL A 1 69 ? -4.360 7.342 5.060 1.00 78.25 69 VAL A C 1
ATOM 515 O O . VAL A 1 69 ? -3.220 7.039 4.720 1.00 78.25 69 VAL A O 1
ATOM 518 N N . SER A 1 70 ? -5.159 8.097 4.304 1.00 56.53 70 SER A N 1
ATOM 519 C CA . SER A 1 70 ? -4.739 8.652 3.017 1.00 56.53 70 SER A CA 1
ATOM 520 C C . SER A 1 70 ? -3.407 9.412 3.162 1.00 56.53 70 SER A C 1
ATOM 522 O O . SER A 1 70 ? -3.303 10.277 4.038 1.00 56.53 70 SER A O 1
ATOM 524 N N . PRO A 1 71 ? -2.399 9.154 2.307 1.00 50.75 71 PRO A N 1
ATOM 525 C CA . PRO A 1 71 ? -1.114 9.854 2.332 1.00 50.75 71 PRO A CA 1
ATOM 526 C C . PRO A 1 71 ? -1.208 11.327 1.904 1.00 50.75 71 PRO A C 1
ATOM 528 O O . PRO A 1 71 ? -0.188 12.000 1.829 1.00 50.75 71 PRO A O 1
ATOM 531 N N . MET A 1 72 ? -2.409 11.877 1.695 1.00 42.06 72 MET A N 1
ATOM 532 C CA . MET A 1 72 ? -2.631 13.294 1.371 1.00 42.06 72 MET A CA 1
ATOM 533 C C . MET A 1 72 ? -2.155 14.274 2.469 1.00 42.06 72 MET A C 1
ATOM 535 O O . MET A 1 72 ? -2.236 15.482 2.284 1.00 42.06 72 MET A O 1
ATOM 539 N N . ASN A 1 73 ? -1.624 13.759 3.585 1.00 39.78 73 ASN A N 1
ATOM 540 C CA . ASN A 1 73 ? -0.962 14.515 4.652 1.00 39.78 73 ASN A CA 1
ATOM 541 C C . ASN A 1 73 ? 0.565 14.322 4.735 1.00 39.78 73 ASN A C 1
ATOM 543 O O . ASN A 1 73 ? 1.193 14.865 5.640 1.00 39.78 73 ASN A O 1
ATOM 547 N N . LEU A 1 74 ? 1.188 13.580 3.818 1.00 41.97 74 LEU A N 1
ATOM 548 C CA . LEU A 1 74 ? 2.646 13.507 3.722 1.00 41.97 74 LEU A CA 1
ATOM 549 C C . LEU A 1 74 ? 3.091 14.401 2.568 1.00 41.97 74 LEU A C 1
ATOM 551 O O . LEU A 1 74 ? 3.209 13.981 1.419 1.00 41.97 74 LEU A O 1
ATOM 555 N N . LYS A 1 75 ? 3.274 15.680 2.911 1.00 29.62 75 LYS A N 1
ATOM 556 C CA . LYS A 1 75 ? 3.995 16.666 2.107 1.00 29.62 75 LYS A CA 1
ATOM 557 C C . LYS A 1 75 ? 5.317 16.025 1.647 1.00 29.62 75 LYS A C 1
ATOM 559 O O . LYS A 1 75 ? 6.035 15.516 2.506 1.00 29.62 75 LYS A O 1
ATOM 564 N N . PRO A 1 76 ? 5.638 16.014 0.345 1.00 35.84 76 PRO A N 1
ATOM 565 C CA . PRO A 1 76 ? 6.987 15.687 -0.088 1.00 35.84 76 PRO A CA 1
ATOM 566 C C . PRO A 1 76 ? 7.912 16.766 0.490 1.00 35.84 76 PRO A C 1
ATOM 568 O O . PRO A 1 76 ? 7.665 17.953 0.257 1.00 35.84 76 PRO A O 1
ATOM 571 N N . GLU A 1 77 ? 8.889 16.369 1.304 1.00 37.38 77 GLU A N 1
ATOM 572 C CA . GLU A 1 77 ? 10.066 17.205 1.582 1.00 37.38 77 GLU A CA 1
ATOM 573 C C . GLU A 1 77 ? 10.934 17.334 0.327 1.00 37.38 77 GLU A C 1
ATOM 575 O O . GLU A 1 77 ? 11.049 16.332 -0.420 1.00 37.38 77 GLU A O 1
#

Foldseek 3Di:
DVVVVVVVVVVVVVVFFDKDKDWWWWAAPVRDIDIQIFIDGPDPVVVVVSVVSSVVSVVVCVVVRTGTPDCPVVDDD

Mean predicted aligned error: 12.38 Å

Nearest PDB structures (foldseek):
  2uvr-assembly1_A  TM=4.679E-01  e=2.980E+00  Saccharolobus solfataricus P2
  3pr5-assembly1_B  TM=4.618E-01  e=4.073E+00  Saccharolobus solfataricus
  4f4z-assembly1_B  TM=4.817E-01  e=7.148E+00  Saccharolobus solfataricus P2

Secondary structure (DSSP, 8-state):
-HHHHHHHHHHHHHTT-PEEEEEEEEE-TT--EEEEEEEEE--HHHHHHHHHHHHHHHHHHHHTT-EEE-GGG----

pLDDT: mean 71.09, std 18.0, range [29.62, 92.19]

Sequence (77 aa):
MQIKNIILAIFIVTVLVGCAHYKTTLINAQGEKVICEANGKSGAISGYHLRQGFEACINAAKAQGFKEVSPMNLKPE

Radius of gyration: 18.65 Å; Cα contacts (8 Å, |Δi|>4): 94; chains: 1; bounding box: 43×25×54 Å

Solvent-accessible surface area (backbone atoms only — not comparable to full-atom values): 4575 Å² total; per-residue (Å²): 125,68,70,66,58,52,56,55,52,55,59,60,61,66,73,69,67,44,71,43,77,47,75,49,43,25,40,31,94,89,68,52,78,46,76,38,71,30,76,47,62,40,42,84,66,49,38,52,53,43,49,50,54,35,50,49,45,48,50,55,41,41,74,72,56,27,40,77,56,72,66,91,77,63,75,84,128